Protein AF-A0A484WR60-F1 (afdb_monomer_lite)

Foldseek 3Di:
DFDWDDDVPPDIDTPPDPDPPVVVVVVVVVVVVVVVVVVVVVVVVVVVLVCCCPPVVDCSVVVVVVNDDPPPDD

InterPro domains:
  IPR011577 Cytochrome b561, bacterial/Ni-hydrogenase [PF01292] (9-66)
  IPR016174 Di-haem cytochrome, transmembrane [SSF81342] (7-67)
  IPR052168 Cytochrome b561 superoxide oxidase [PTHR30529] (4-69)

Secondary structure (DSSP, 8-state):
---EEEETTTEEEE--SS-HHHHHHHHHHHHHHHHHHHHHHHHHHHHHHHHIIIII--SHHHHHTT--------

Structure (mmCIF, N/CA/C/O backbone):
data_AF-A0A484WR60-F1
#
_entry.id   AF-A0A484WR60-F1
#
loop_
_atom_site.group_PDB
_atom_site.id
_atom_site.type_symbol
_atom_site.label_atom_id
_atom_site.label_alt_id
_atom_site.label_comp_id
_atom_site.label_asym_id
_atom_site.label_entity_id
_atom_site.label_seq_id
_atom_site.pdbx_PDB_ins_code
_atom_site.Cartn_x
_atom_site.Cartn_y
_atom_site.Cartn_z
_atom_site.occupancy
_atom_site.B_iso_or_equiv
_atom_site.auth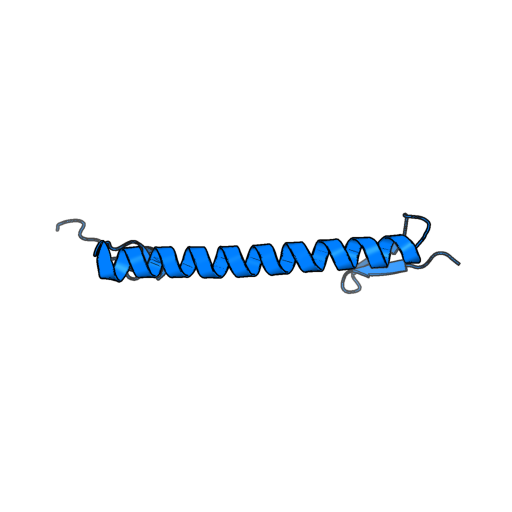_seq_id
_atom_site.auth_comp_id
_atom_site.auth_asym_id
_atom_site.auth_atom_id
_atom_site.pdbx_PDB_model_num
ATOM 1 N N . MET A 1 1 ? 12.873 -4.743 -33.364 1.00 47.06 1 MET A N 1
ATOM 2 C CA . MET A 1 1 ? 11.504 -5.258 -33.144 1.00 47.06 1 MET A CA 1
ATOM 3 C C . MET A 1 1 ? 10.951 -4.512 -31.936 1.00 47.06 1 MET A C 1
ATOM 5 O O . MET A 1 1 ? 11.616 -4.530 -30.911 1.00 47.06 1 MET A O 1
ATOM 9 N N . VAL A 1 2 ? 9.853 -3.758 -32.063 1.00 60.84 2 VAL A N 1
ATOM 10 C CA . VAL A 1 2 ? 9.271 -3.014 -30.926 1.00 60.84 2 VAL A CA 1
ATOM 11 C C . VAL A 1 2 ? 8.428 -3.987 -30.106 1.00 60.84 2 VAL A C 1
ATOM 13 O O . VAL A 1 2 ? 7.512 -4.595 -30.655 1.00 60.84 2 VAL A O 1
ATOM 16 N N . ASN A 1 3 ? 8.743 -4.152 -28.823 1.00 68.88 3 ASN A N 1
ATOM 17 C CA . ASN A 1 3 ? 7.978 -5.013 -27.923 1.00 68.88 3 ASN A CA 1
ATOM 18 C C . ASN A 1 3 ? 6.628 -4.340 -27.583 1.00 68.88 3 ASN A C 1
ATOM 20 O O . ASN A 1 3 ? 6.593 -3.142 -27.297 1.00 68.88 3 ASN A O 1
ATOM 24 N N . ARG A 1 4 ? 5.512 -5.076 -27.641 1.00 74.12 4 ARG A N 1
ATOM 25 C CA . ARG A 1 4 ? 4.153 -4.603 -27.296 1.00 74.12 4 ARG A CA 1
ATOM 26 C C . ARG A 1 4 ? 3.572 -5.513 -26.218 1.00 74.12 4 ARG A C 1
ATOM 28 O O . ARG A 1 4 ? 3.838 -6.711 -26.253 1.00 74.12 4 ARG A O 1
ATOM 35 N N . PHE A 1 5 ? 2.789 -4.970 -25.289 1.00 78.19 5 PHE A N 1
ATOM 36 C CA . PHE A 1 5 ? 2.047 -5.776 -24.315 1.00 78.19 5 PHE A CA 1
ATOM 37 C C . PHE A 1 5 ? 0.551 -5.458 -24.372 1.00 78.19 5 PHE A C 1
ATOM 39 O O . PHE A 1 5 ? 0.154 -4.317 -24.620 1.00 78.19 5 PHE A O 1
ATOM 46 N N . SER A 1 6 ? -0.264 -6.492 -24.159 1.00 86.88 6 SER A N 1
ATOM 47 C CA . SER A 1 6 ? -1.717 -6.431 -24.301 1.00 86.88 6 SER A CA 1
ATOM 48 C C . SER A 1 6 ? -2.385 -6.123 -22.966 1.00 86.88 6 SER A C 1
ATOM 50 O O . SER A 1 6 ? -2.134 -6.796 -21.963 1.00 86.88 6 SER A O 1
ATOM 52 N N . VAL A 1 7 ? -3.259 -5.118 -22.950 1.00 86.81 7 VAL A N 1
ATOM 53 C CA . VAL A 1 7 ? -4.059 -4.770 -21.772 1.00 86.81 7 VAL A CA 1
ATOM 54 C C . VAL A 1 7 ? -5.339 -5.589 -21.811 1.00 86.81 7 VAL A C 1
ATOM 56 O O . VAL A 1 7 ? -6.280 -5.250 -22.526 1.00 86.81 7 VAL A O 1
ATOM 59 N N . PHE A 1 8 ? -5.349 -6.706 -21.079 1.00 88.06 8 PHE A N 1
ATOM 60 C CA . PHE A 1 8 ? -6.496 -7.620 -20.978 1.00 88.06 8 PHE A CA 1
ATOM 61 C C . PHE A 1 8 ? -7.051 -8.116 -22.335 1.00 88.06 8 PHE A C 1
ATOM 63 O O . PHE A 1 8 ? -8.194 -8.558 -22.404 1.00 88.06 8 PHE A O 1
ATOM 70 N N . GLY A 1 9 ? -6.271 -8.042 -23.422 1.00 87.25 9 GLY A N 1
ATOM 71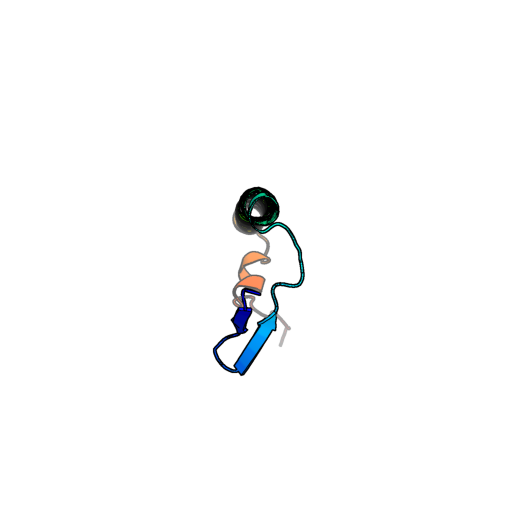 C CA . GLY A 1 9 ? -6.721 -8.389 -24.776 1.00 87.25 9 GLY A CA 1
ATOM 72 C C . GLY A 1 9 ? -7.543 -7.310 -25.490 1.00 87.25 9 GLY A C 1
ATOM 73 O O . GLY A 1 9 ? -7.990 -7.542 -26.608 1.00 87.25 9 GLY A O 1
ATOM 74 N N . TRP A 1 10 ? -7.764 -6.143 -24.878 1.00 93.50 10 TRP A N 1
ATOM 75 C CA . TRP A 1 10 ? -8.592 -5.079 -25.459 1.00 93.50 10 TRP A CA 1
ATOM 76 C C . TRP A 1 10 ? -7.829 -4.195 -26.446 1.00 93.50 10 TRP A C 1
ATOM 78 O O . TRP A 1 10 ? -8.398 -3.767 -27.446 1.00 93.50 10 TRP A O 1
ATOM 88 N N . PHE A 1 11 ? -6.554 -3.915 -26.177 1.00 89.31 11 PHE A N 1
ATOM 89 C CA . PHE A 1 11 ? -5.661 -3.194 -27.084 1.00 89.31 11 PHE A CA 1
ATOM 90 C C . PHE A 1 11 ? -4.195 -3.380 -26.673 1.00 89.31 11 PHE A C 1
ATOM 92 O O . PHE A 1 11 ? -3.892 -3.743 -25.531 1.00 89.31 11 PHE A O 1
ATOM 99 N N . ASP A 1 12 ? -3.285 -3.100 -27.607 1.00 88.75 12 ASP A N 1
ATOM 100 C CA . ASP A 1 12 ? -1.842 -3.204 -27.395 1.00 88.75 12 ASP A CA 1
ATOM 101 C C . ASP A 1 12 ? -1.201 -1.838 -27.180 1.00 88.75 12 ASP A C 1
ATOM 103 O O . ASP A 1 12 ? -1.361 -0.915 -27.986 1.00 88.75 12 ASP A O 1
ATOM 107 N N . VAL A 1 13 ? -0.391 -1.736 -26.128 1.00 83.38 13 VAL A N 1
ATOM 108 C C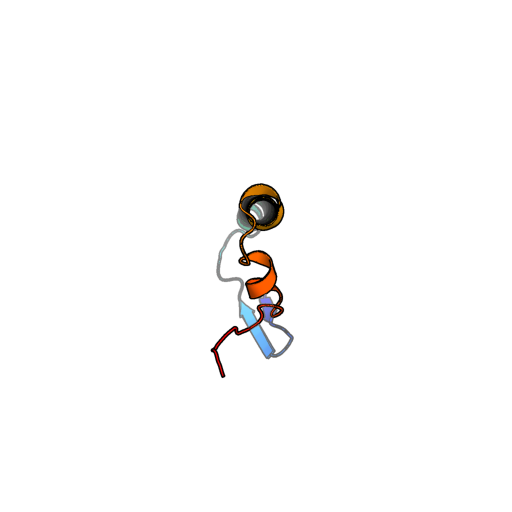A . VAL A 1 13 ? 0.402 -0.541 -25.843 1.00 83.38 13 VAL A CA 1
ATOM 109 C C . VAL A 1 13 ? 1.839 -0.775 -26.325 1.00 83.38 13 VAL A C 1
ATOM 111 O O . VAL A 1 13 ? 2.464 -1.771 -25.943 1.00 83.38 13 VAL A O 1
ATOM 114 N N . PRO A 1 14 ? 2.388 0.095 -27.198 1.00 77.31 14 PRO A N 1
ATOM 115 C CA . PRO A 1 14 ? 3.789 0.009 -27.586 1.00 77.31 14 PRO A CA 1
ATOM 116 C C . PRO A 1 14 ? 4.694 0.338 -26.397 1.00 77.31 14 PRO A C 1
ATOM 118 O O . PRO A 1 14 ? 4.434 1.295 -25.671 1.00 77.31 14 PRO A O 1
ATOM 121 N N . ALA A 1 15 ? 5.778 -0.421 -26.216 1.00 73.75 15 ALA A N 1
ATOM 122 C CA . ALA A 1 15 ? 6.836 -0.048 -25.283 1.00 73.75 15 ALA A CA 1
ATOM 123 C C . ALA A 1 15 ? 7.560 1.194 -25.834 1.00 73.75 15 ALA A C 1
ATOM 125 O O . ALA A 1 15 ? 8.456 1.091 -26.670 1.00 73.75 15 ALA A O 1
ATOM 126 N N . THR A 1 16 ? 7.090 2.376 -25.433 1.00 69.06 16 THR A N 1
ATOM 127 C CA . THR A 1 16 ? 7.534 3.684 -25.945 1.00 69.06 16 THR A CA 1
ATOM 128 C C . THR A 1 16 ? 8.830 4.186 -25.312 1.00 69.06 16 THR A C 1
ATOM 130 O O . THR A 1 16 ? 9.416 5.136 -25.825 1.00 69.06 16 THR A O 1
ATOM 133 N N . LEU A 1 17 ? 9.289 3.566 -24.223 1.00 64.31 17 LEU A N 1
ATOM 134 C CA . LEU A 1 17 ? 10.506 3.946 -23.510 1.00 64.31 17 LEU A CA 1
ATOM 135 C C . LEU A 1 17 ? 11.655 3.013 -23.913 1.00 64.31 17 LEU A C 1
ATOM 137 O O . LEU A 1 17 ? 11.567 1.792 -23.805 1.00 64.31 17 LEU A O 1
ATOM 141 N N . SER A 1 18 ? 12.714 3.611 -24.450 1.00 59.16 18 SER A N 1
ATOM 142 C CA . SER A 1 18 ? 13.935 2.945 -24.899 1.00 59.16 18 SER A CA 1
ATOM 143 C C . SER A 1 18 ? 14.854 2.632 -23.713 1.00 59.16 18 SER A C 1
ATOM 145 O O . SER A 1 18 ? 15.140 3.529 -22.929 1.00 59.16 18 SER A O 1
ATOM 147 N N . ASP A 1 19 ? 15.342 1.386 -23.665 1.00 62.78 19 ASP A N 1
ATOM 148 C CA . ASP A 1 19 ? 16.169 0.737 -22.624 1.00 62.78 19 ASP A CA 1
ATOM 149 C C . ASP A 1 19 ? 15.397 -0.047 -21.538 1.00 62.78 19 ASP A C 1
ATOM 151 O O . ASP A 1 19 ? 15.258 0.353 -20.382 1.00 62.78 19 ASP A O 1
ATOM 155 N N . ALA A 1 20 ? 14.899 -1.223 -21.939 1.00 65.88 20 ALA A N 1
ATOM 156 C CA . ALA A 1 20 ? 14.088 -2.108 -21.102 1.00 65.88 20 ALA A CA 1
ATOM 157 C C . ALA A 1 20 ? 14.828 -2.667 -19.871 1.00 65.88 20 ALA A C 1
ATOM 159 O O . ALA A 1 20 ? 14.170 -3.025 -18.897 1.00 65.88 20 ALA A O 1
ATOM 160 N N . GLY A 1 21 ? 16.166 -2.750 -19.901 1.00 71.38 21 GLY A N 1
ATOM 161 C CA . GLY A 1 21 ? 16.963 -3.297 -18.798 1.00 71.38 21 GLY A CA 1
ATOM 162 C C . GLY A 1 21 ? 16.993 -2.354 -17.598 1.00 71.38 21 GLY A C 1
ATOM 163 O O . GLY A 1 21 ? 16.462 -2.680 -16.538 1.00 71.38 21 GLY A O 1
ATOM 164 N N . ALA A 1 22 ? 17.516 -1.139 -17.796 1.00 77.44 22 ALA A N 1
ATOM 165 C CA . ALA A 1 22 ? 17.568 -0.124 -16.744 1.00 77.44 22 ALA A CA 1
ATOM 166 C C . ALA A 1 22 ? 16.166 0.256 -16.228 1.00 77.44 22 ALA A C 1
ATOM 168 O O . ALA A 1 22 ? 15.986 0.518 -15.036 1.00 77.44 22 ALA A O 1
ATOM 169 N N . GLN A 1 23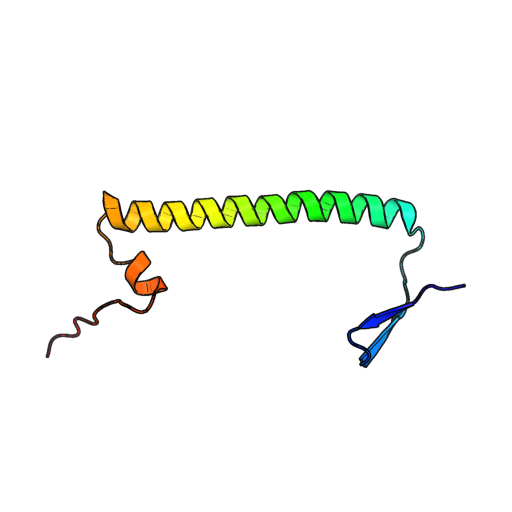 ? 15.151 0.239 -17.104 1.00 79.50 23 GLN A N 1
ATOM 170 C CA . GLN A 1 23 ? 13.765 0.484 -16.712 1.00 79.50 23 GLN A CA 1
ATOM 171 C C . GLN A 1 23 ? 13.206 -0.623 -15.811 1.00 79.50 23 GLN A C 1
ATOM 173 O O . GLN A 1 23 ? 12.532 -0.308 -14.831 1.00 79.50 23 GLN A O 1
ATOM 178 N N . ALA A 1 24 ? 13.454 -1.897 -16.130 1.00 83.25 24 ALA A N 1
ATOM 179 C CA . ALA A 1 24 ? 12.966 -3.014 -15.327 1.00 83.25 24 ALA A CA 1
ATOM 180 C C . ALA A 1 24 ? 13.594 -3.012 -13.927 1.00 83.25 24 ALA A C 1
ATOM 182 O O . ALA A 1 24 ? 12.869 -3.146 -12.940 1.00 83.25 24 ALA A O 1
ATOM 183 N N . ASP A 1 25 ? 14.904 -2.771 -13.835 1.00 87.81 25 ASP A N 1
ATOM 184 C CA . ASP A 1 25 ? 15.617 -2.709 -12.555 1.00 87.81 25 ASP A CA 1
ATOM 185 C C . ASP A 1 25 ? 15.121 -1.540 -11.692 1.00 87.81 25 ASP A C 1
ATOM 187 O O . ASP A 1 25 ? 14.807 -1.714 -10.510 1.00 87.81 25 ASP A O 1
ATOM 191 N N . PHE A 1 26 ? 14.969 -0.350 -12.288 1.00 89.19 26 PHE A N 1
ATOM 192 C CA . PHE A 1 26 ? 14.450 0.822 -11.583 1.00 89.19 26 PHE A CA 1
ATOM 193 C C . PHE A 1 26 ? 12.990 0.641 -11.149 1.00 89.19 26 PHE A C 1
ATOM 195 O O . PHE A 1 26 ? 12.649 0.905 -9.995 1.00 89.19 26 PHE A O 1
ATOM 202 N N . ALA A 1 27 ? 12.121 0.168 -12.048 1.00 89.69 27 ALA A N 1
ATOM 203 C CA . ALA A 1 27 ? 10.714 -0.073 -11.743 1.00 89.69 27 ALA A CA 1
ATOM 204 C C . ALA A 1 27 ? 10.549 -1.155 -10.668 1.00 89.69 27 ALA A C 1
ATOM 206 O O . ALA A 1 27 ? 9.709 -1.003 -9.783 1.00 89.69 27 ALA A O 1
ATOM 207 N N . GLY A 1 28 ? 11.372 -2.207 -10.703 1.00 92.19 28 GLY A N 1
ATOM 208 C CA . GLY A 1 28 ? 11.409 -3.250 -9.682 1.00 92.19 28 GLY A CA 1
ATOM 209 C C . GLY A 1 28 ? 11.812 -2.704 -8.314 1.00 92.19 28 GLY A C 1
ATOM 210 O O . GLY A 1 28 ? 11.103 -2.928 -7.332 1.00 92.19 28 GLY A O 1
ATOM 211 N N . ALA A 1 29 ? 12.897 -1.925 -8.247 1.00 95.75 29 ALA A N 1
ATOM 212 C CA . ALA A 1 29 ? 13.345 -1.293 -7.007 1.00 95.75 29 ALA A CA 1
ATOM 213 C C . ALA A 1 29 ? 12.293 -0.325 -6.440 1.00 95.75 29 ALA A C 1
ATOM 215 O O . ALA A 1 29 ? 11.992 -0.356 -5.245 1.00 95.75 29 ALA A O 1
ATOM 216 N N . LEU A 1 30 ? 11.689 0.505 -7.294 1.00 97.06 30 LEU A N 1
ATOM 217 C CA . LEU A 1 30 ? 10.630 1.427 -6.894 1.00 97.06 30 LEU A CA 1
ATOM 218 C C . LEU A 1 30 ? 9.388 0.673 -6.398 1.00 97.06 30 LEU A C 1
ATOM 220 O O . LEU A 1 30 ? 8.862 0.992 -5.333 1.00 97.06 30 LEU A O 1
ATOM 224 N N . HIS A 1 31 ? 8.938 -0.349 -7.132 1.00 97.25 31 HIS A N 1
ATOM 225 C CA . HIS A 1 31 ? 7.786 -1.162 -6.749 1.00 97.25 31 HIS A CA 1
ATOM 226 C C . HIS A 1 31 ? 8.014 -1.871 -5.413 1.00 97.25 31 HIS A C 1
ATOM 228 O O . HIS A 1 31 ? 7.111 -1.896 -4.583 1.00 97.25 31 HIS A O 1
ATOM 234 N N . PHE A 1 32 ? 9.222 -2.383 -5.167 1.00 97.62 32 PHE A N 1
ATOM 235 C CA . PHE A 1 32 ? 9.585 -3.012 -3.900 1.00 97.62 32 PHE A CA 1
ATOM 236 C C . PHE A 1 32 ? 9.392 -2.064 -2.706 1.00 97.62 32 PHE A C 1
ATOM 238 O O . PHE A 1 32 ? 8.721 -2.417 -1.733 1.00 97.62 32 PHE A O 1
ATOM 245 N N . TRP A 1 33 ? 9.922 -0.841 -2.788 1.00 98.12 33 TRP A N 1
ATOM 246 C CA . TRP A 1 33 ? 9.789 0.142 -1.709 1.00 98.12 33 TRP A CA 1
ATOM 247 C C . TRP A 1 33 ? 8.363 0.673 -1.558 1.00 98.12 33 TRP A C 1
ATOM 249 O O . TRP A 1 33 ? 7.901 0.882 -0.433 1.00 98.12 33 TRP A O 1
ATOM 259 N N . LEU A 1 34 ? 7.634 0.852 -2.662 1.00 98.31 34 LEU A N 1
ATOM 260 C CA . LEU A 1 34 ? 6.224 1.244 -2.627 1.00 98.31 34 LEU A CA 1
ATOM 261 C C . LEU A 1 34 ? 5.351 0.154 -1.999 1.00 98.31 34 LEU A C 1
ATOM 263 O O . LEU A 1 34 ? 4.514 0.460 -1.151 1.00 98.31 34 LEU A O 1
ATOM 267 N N . ALA A 1 35 ? 5.579 -1.112 -2.354 1.00 98.19 35 ALA A N 1
ATOM 268 C CA . ALA A 1 35 ? 4.866 -2.245 -1.777 1.00 98.19 35 ALA A CA 1
ATOM 269 C C . ALA A 1 35 ? 5.075 -2.305 -0.259 1.00 98.19 35 ALA A C 1
ATOM 271 O O . ALA A 1 35 ? 4.105 -2.360 0.497 1.00 98.19 35 ALA A O 1
ATOM 272 N N . TRP A 1 36 ? 6.324 -2.196 0.203 1.00 98.44 36 TRP A N 1
ATOM 273 C CA . TRP A 1 36 ? 6.621 -2.157 1.636 1.00 98.44 36 TRP A CA 1
ATOM 274 C C . TRP A 1 36 ? 6.020 -0.943 2.341 1.00 98.44 36 TRP A C 1
ATOM 276 O O . TRP A 1 36 ? 5.515 -1.075 3.456 1.00 98.44 36 TRP A O 1
ATOM 286 N N . SER A 1 37 ? 6.011 0.218 1.689 1.00 98.38 37 SER A N 1
ATOM 287 C CA . SER A 1 37 ? 5.382 1.425 2.233 1.00 98.38 37 SER A CA 1
ATOM 288 C C . SER A 1 37 ? 3.882 1.212 2.459 1.00 98.38 37 SER A C 1
ATOM 290 O O . SER A 1 37 ? 3.371 1.535 3.529 1.00 98.38 37 SER A O 1
ATOM 292 N N . VAL A 1 38 ? 3.179 0.596 1.501 1.00 98.31 38 VAL A N 1
ATOM 293 C CA . VAL A 1 38 ? 1.755 0.246 1.640 1.00 98.31 38 VAL A CA 1
ATOM 294 C C . VAL A 1 38 ? 1.536 -0.774 2.757 1.00 98.31 38 VAL A C 1
ATOM 296 O O . VAL A 1 38 ? 0.602 -0.611 3.543 1.00 98.31 38 VAL A O 1
ATOM 299 N N . VAL A 1 39 ? 2.396 -1.791 2.879 1.00 98.38 39 VAL A N 1
ATOM 300 C CA . VAL A 1 39 ? 2.317 -2.779 3.970 1.00 98.38 39 VAL A CA 1
ATOM 301 C C . VAL A 1 39 ? 2.456 -2.098 5.332 1.00 98.38 39 VAL A C 1
ATOM 303 O O . VAL A 1 39 ? 1.590 -2.270 6.189 1.00 98.38 39 VAL A O 1
ATOM 306 N N . VAL A 1 40 ? 3.497 -1.283 5.526 1.00 98.44 40 VAL A N 1
ATOM 307 C CA . VAL A 1 40 ? 3.742 -0.576 6.794 1.00 98.44 40 VAL A CA 1
ATOM 308 C C . VAL A 1 40 ? 2.590 0.368 7.127 1.00 98.44 40 VAL A C 1
ATOM 310 O O . VAL A 1 40 ? 2.100 0.354 8.256 1.00 98.44 40 VAL A O 1
ATOM 313 N N . LEU A 1 41 ? 2.109 1.145 6.152 1.00 98.25 41 LEU A N 1
ATOM 314 C CA . LEU A 1 41 ? 0.969 2.041 6.348 1.00 98.25 41 LEU A CA 1
ATOM 315 C C . LEU A 1 41 ? -0.305 1.275 6.713 1.00 98.25 41 LEU A C 1
ATOM 317 O O . LEU A 1 41 ? -1.017 1.696 7.619 1.00 98.25 41 LEU A O 1
ATOM 321 N N . SER A 1 42 ? -0.573 0.139 6.066 1.00 97.88 42 SER A N 1
ATOM 322 C CA . SER A 1 42 ? -1.753 -0.691 6.349 1.00 97.88 42 SER A CA 1
ATOM 323 C C . SER A 1 42 ? -1.707 -1.271 7.761 1.00 97.88 42 SER A C 1
ATOM 325 O O . SER A 1 42 ? -2.698 -1.226 8.489 1.00 97.88 42 SER A O 1
ATOM 327 N N . VAL A 1 43 ? -0.538 -1.767 8.176 1.00 98.19 43 VAL A N 1
ATOM 328 C CA . VAL A 1 43 ? -0.310 -2.294 9.525 1.00 98.19 43 VAL A CA 1
ATOM 329 C C . VAL A 1 43 ? -0.458 -1.187 10.569 1.00 98.19 43 VAL A C 1
ATOM 331 O O . VAL A 1 43 ? -1.189 -1.358 11.542 1.00 98.19 43 VAL A O 1
ATOM 334 N N . MET A 1 44 ? 0.172 -0.029 10.354 1.00 97.81 44 MET A N 1
ATOM 335 C CA . MET A 1 44 ? 0.064 1.126 11.251 1.00 97.81 44 MET A CA 1
ATOM 336 C C . MET A 1 44 ? -1.379 1.627 11.362 1.00 97.81 44 MET A C 1
ATOM 338 O O . MET A 1 44 ? -1.856 1.900 12.461 1.00 97.81 44 MET A O 1
ATOM 342 N N . HIS A 1 45 ? -2.086 1.715 10.239 1.00 95.38 45 HIS A N 1
ATOM 343 C CA . HIS A 1 45 ? -3.489 2.105 10.192 1.00 95.38 45 HIS A CA 1
ATOM 344 C C . HIS A 1 45 ? -4.375 1.131 10.983 1.00 95.38 45 HIS A C 1
ATOM 346 O O . HIS A 1 45 ? -5.164 1.558 11.827 1.00 95.38 45 HIS A O 1
ATOM 352 N N . GLY A 1 46 ? -4.191 -0.178 10.778 1.00 94.31 46 GLY A N 1
ATOM 353 C CA . GLY A 1 46 ? -4.889 -1.215 11.537 1.00 94.31 46 GLY A CA 1
ATOM 354 C C . GLY A 1 46 ? -4.585 -1.141 13.034 1.00 94.31 46 GLY A C 1
ATOM 355 O O . GLY A 1 46 ? -5.504 -1.155 13.852 1.00 94.31 46 GLY A O 1
ATOM 356 N N . PHE A 1 47 ? -3.314 -0.979 13.412 1.00 95.12 47 PHE A N 1
ATOM 357 C CA . PHE A 1 47 ? -2.924 -0.813 14.813 1.00 95.12 47 PHE A CA 1
ATOM 358 C C . PHE A 1 47 ? -3.521 0.436 15.450 1.00 95.12 47 PHE A C 1
ATOM 360 O O . PHE A 1 47 ? -3.950 0.372 16.598 1.00 95.12 47 PHE A O 1
ATOM 367 N N . MET A 1 48 ? -3.588 1.553 14.725 1.00 92.75 48 MET A N 1
ATOM 368 C CA . MET A 1 48 ? -4.241 2.763 15.210 1.00 92.75 48 MET A CA 1
ATOM 369 C C . MET A 1 48 ? -5.724 2.488 15.481 1.00 92.75 48 MET A C 1
ATOM 371 O O . MET A 1 48 ? -6.189 2.757 16.585 1.00 92.75 48 MET A O 1
ATOM 375 N N . ALA A 1 49 ? -6.442 1.843 14.559 1.00 91.06 49 ALA A N 1
ATOM 376 C CA . ALA A 1 49 ? -7.840 1.472 14.781 1.00 91.06 49 ALA A CA 1
ATOM 377 C C . ALA A 1 49 ? -8.029 0.537 15.997 1.00 91.06 49 ALA A C 1
ATOM 379 O O . ALA A 1 49 ? -8.973 0.710 16.769 1.00 91.06 49 ALA A O 1
ATOM 380 N N . LEU A 1 50 ? -7.112 -0.415 16.217 1.00 92.69 50 LEU A N 1
ATOM 381 C CA . LEU A 1 50 ? -7.133 -1.288 17.398 1.00 92.69 50 LEU A CA 1
ATOM 382 C C . LEU A 1 50 ? -6.821 -0.526 18.695 1.00 92.69 50 LEU A C 1
ATOM 384 O O . LEU A 1 50 ? -7.514 -0.724 19.692 1.00 92.69 50 LEU A O 1
ATOM 388 N N . LYS A 1 51 ? -5.823 0.368 18.694 1.00 92.94 51 LYS A N 1
ATOM 389 C CA . LYS A 1 51 ? -5.510 1.253 19.829 1.00 92.94 51 LYS A CA 1
ATOM 390 C C . LYS A 1 51 ? -6.744 2.067 20.215 1.00 92.94 51 LYS A C 1
ATOM 392 O O . LYS A 1 51 ? -7.123 2.068 21.383 1.00 92.94 51 LYS A O 1
ATOM 397 N N . HIS A 1 52 ? -7.364 2.718 19.235 1.00 90.25 52 HIS A N 1
ATOM 398 C CA . HIS A 1 52 ? -8.567 3.523 19.423 1.00 90.25 52 HIS A CA 1
ATOM 399 C C . HIS A 1 52 ? -9.710 2.705 20.032 1.00 90.25 52 HIS A C 1
ATOM 401 O O . HIS A 1 52 ? -10.346 3.126 20.997 1.00 90.25 52 HIS A O 1
ATOM 407 N N . HIS A 1 53 ? -9.895 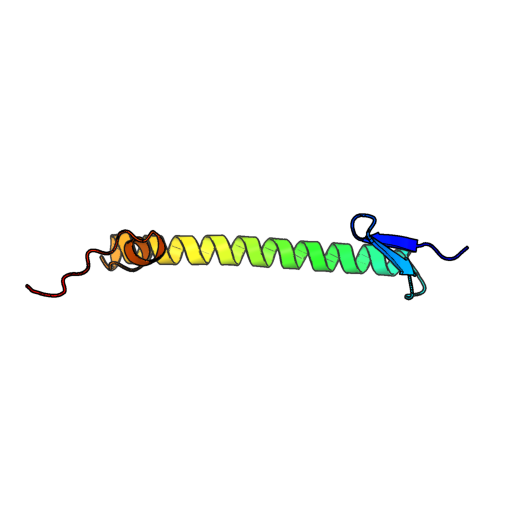1.474 19.560 1.00 88.81 53 HIS A N 1
ATOM 408 C CA . HIS A 1 53 ? -10.942 0.606 20.077 1.00 88.81 53 HIS A CA 1
ATOM 409 C C . HIS A 1 53 ? -10.695 0.123 21.518 1.00 88.81 53 HIS A C 1
ATOM 411 O O . HIS A 1 53 ? -11.614 0.133 22.336 1.00 88.81 53 HIS A O 1
ATOM 417 N N . PHE A 1 54 ? -9.475 -0.311 21.853 1.00 91.62 54 PHE A N 1
ATOM 418 C CA . PHE A 1 54 ? -9.192 -0.921 23.161 1.00 91.62 54 PHE A CA 1
ATOM 419 C C . PHE A 1 54 ? -8.814 0.092 24.251 1.00 91.62 54 PHE A C 1
ATOM 421 O O . PHE A 1 54 ? -9.249 -0.043 25.399 1.00 91.62 54 PHE A O 1
ATOM 428 N N . ILE A 1 55 ? -7.997 1.091 23.911 1.00 91.88 55 ILE A N 1
ATOM 429 C CA . ILE A 1 55 ? -7.489 2.090 24.860 1.00 91.88 55 ILE A CA 1
ATOM 430 C C . ILE A 1 55 ? -8.443 3.277 24.914 1.00 91.88 55 ILE A C 1
ATOM 432 O O . ILE A 1 55 ? -8.977 3.569 25.985 1.00 91.88 55 ILE A O 1
ATOM 436 N N . ASP A 1 56 ? -8.698 3.902 23.762 1.00 88.75 56 ASP A N 1
ATOM 437 C CA . ASP A 1 56 ? -9.504 5.126 23.694 1.00 88.75 56 ASP A CA 1
ATOM 438 C C . ASP A 1 56 ? -11.017 4.830 23.812 1.00 88.75 56 ASP A C 1
ATOM 440 O O . ASP A 1 56 ? -11.801 5.733 24.094 1.00 88.75 56 ASP A O 1
ATOM 444 N N . LYS A 1 57 ? -11.418 3.551 23.679 1.00 87.50 57 LYS A N 1
ATOM 445 C CA . LYS A 1 57 ? -12.803 3.045 23.767 1.00 87.50 57 LYS A CA 1
ATOM 446 C C . LYS A 1 57 ? -13.782 3.785 22.856 1.00 87.50 57 LYS A C 1
ATOM 448 O O . LYS A 1 57 ? -14.953 3.944 23.198 1.00 87.50 57 LYS A O 1
ATOM 453 N N . ASP A 1 58 ? -13.311 4.212 21.691 1.00 85.12 58 ASP A N 1
ATOM 454 C CA . ASP A 1 58 ? -14.159 4.855 20.700 1.00 85.12 58 ASP A CA 1
ATOM 455 C C . ASP A 1 58 ? -14.820 3.838 19.748 1.00 85.12 58 ASP A C 1
ATOM 457 O O . ASP A 1 58 ? -14.492 2.643 19.690 1.00 85.12 58 ASP A O 1
ATOM 461 N N . ASP A 1 59 ? -15.785 4.332 18.976 1.00 85.81 59 ASP A N 1
ATOM 462 C CA . ASP A 1 59 ? -16.497 3.543 17.976 1.00 85.81 59 ASP A CA 1
ATOM 463 C C . ASP A 1 59 ? -15.842 3.603 16.585 1.00 85.81 59 ASP A C 1
ATOM 465 O O . ASP A 1 59 ? -16.447 3.150 15.612 1.00 85.81 59 ASP A O 1
ATOM 469 N N . THR A 1 60 ? -14.609 4.112 16.451 1.00 87.81 60 THR A N 1
ATOM 470 C CA . THR A 1 60 ? -13.933 4.294 15.152 1.00 87.81 60 THR A CA 1
ATOM 471 C C . THR A 1 60 ? -13.872 2.979 14.375 1.00 87.81 60 THR A C 1
ATOM 473 O O . THR A 1 60 ? -14.349 2.902 13.242 1.00 87.81 60 THR A O 1
ATOM 476 N N . LEU A 1 61 ? -13.398 1.899 15.004 1.00 86.94 61 LEU A N 1
ATOM 477 C CA . LEU A 1 61 ? -13.338 0.581 14.364 1.00 86.94 61 LEU A CA 1
ATOM 478 C C . LEU A 1 61 ? -14.736 0.024 14.040 1.00 86.94 61 LEU A C 1
ATOM 480 O O . LEU A 1 61 ? -14.942 -0.565 12.979 1.00 86.94 61 LEU A O 1
ATOM 484 N N . LYS A 1 62 ? -15.729 0.233 14.917 1.00 87.56 62 LYS A N 1
ATOM 485 C CA . LYS A 1 62 ? -17.109 -0.221 14.666 1.00 87.56 62 LYS A CA 1
ATOM 486 C C . LYS A 1 62 ? -17.731 0.510 13.477 1.00 87.56 62 LYS A C 1
ATOM 488 O O . LYS A 1 62 ? -18.442 -0.122 12.701 1.00 87.56 62 LYS A O 1
ATOM 493 N N . ARG A 1 63 ? -17.435 1.800 13.302 1.00 86.19 63 ARG A N 1
ATOM 494 C CA . ARG A 1 63 ? -17.877 2.610 12.158 1.00 86.19 63 ARG A CA 1
ATOM 495 C C . ARG A 1 63 ? -17.265 2.123 10.850 1.00 86.19 63 ARG A C 1
ATOM 497 O O . ARG A 1 63 ? -17.996 1.975 9.879 1.00 86.19 63 ARG A O 1
ATOM 504 N N . MET A 1 64 ? -15.970 1.799 10.838 1.00 89.12 64 MET A N 1
ATOM 505 C CA . MET A 1 64 ? -15.312 1.226 9.653 1.00 89.12 64 MET A CA 1
ATOM 506 C C . MET A 1 64 ? -15.898 -0.137 9.265 1.00 89.12 64 MET A C 1
ATOM 508 O O . MET A 1 64 ? -16.024 -0.440 8.084 1.00 89.12 64 MET A O 1
ATOM 512 N N . LEU A 1 65 ? -16.304 -0.939 10.253 1.00 89.81 65 LEU A N 1
ATOM 513 C CA . LEU A 1 65 ? -16.942 -2.242 10.041 1.00 89.81 65 LEU A CA 1
ATOM 514 C C . LEU A 1 65 ? -18.458 -2.160 9.785 1.00 89.81 65 LEU A C 1
ATOM 516 O O . LEU A 1 65 ? -19.104 -3.201 9.690 1.00 89.81 65 LEU A O 1
ATOM 520 N N . GLY A 1 66 ? -19.049 -0.961 9.729 1.00 84.69 66 GLY A N 1
ATOM 521 C CA . GLY A 1 66 ? -20.493 -0.785 9.531 1.00 84.69 66 GLY A CA 1
ATOM 522 C C . GLY A 1 66 ? -21.367 -1.250 10.706 1.00 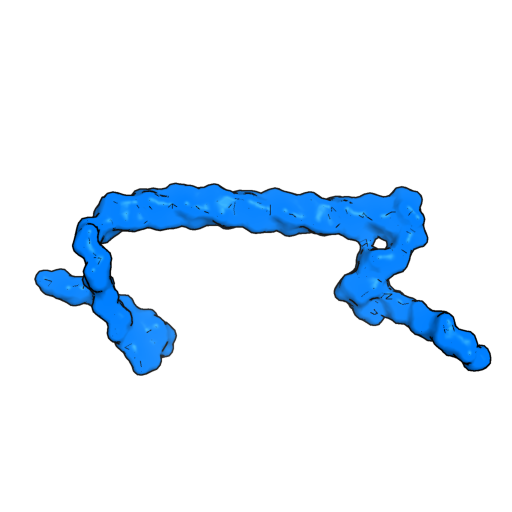84.69 66 GLY A C 1
ATOM 523 O O . GLY A 1 66 ? -22.564 -1.443 10.537 1.00 84.69 66 GLY A O 1
ATOM 524 N N . LYS A 1 67 ? -20.792 -1.430 11.902 1.00 81.25 67 LYS A N 1
ATOM 525 C CA . LYS A 1 67 ? -21.476 -1.890 13.129 1.00 81.25 67 LYS A CA 1
ATOM 526 C C . LYS A 1 67 ? -21.751 -0.766 14.134 1.00 81.25 67 LYS A C 1
ATOM 528 O O . LYS A 1 67 ? -21.976 -1.037 15.312 1.00 81.25 67 LYS A O 1
ATOM 533 N N . SER A 1 68 ? -21.656 0.492 13.713 1.00 73.81 68 SER A N 1
ATOM 534 C CA . SER A 1 68 ? -21.989 1.623 14.580 1.00 73.81 68 SER A CA 1
ATOM 535 C C . SER A 1 68 ? -23.495 1.638 14.812 1.00 73.81 68 SER A C 1
ATOM 537 O O . SER A 1 68 ? -24.255 1.791 13.858 1.00 73.81 68 SER A O 1
ATOM 539 N N . SER A 1 69 ? -23.928 1.495 16.063 1.00 64.06 69 SER A N 1
ATOM 540 C CA . SER A 1 69 ? -25.311 1.762 16.450 1.00 64.06 69 SER A CA 1
ATOM 541 C C . SER A 1 69 ? -25.600 3.232 16.188 1.00 64.06 69 SER A C 1
ATOM 543 O O . SER A 1 69 ? -24.886 4.100 16.697 1.00 64.06 69 SER A O 1
ATOM 545 N N . SER A 1 70 ? -26.609 3.522 15.371 1.00 62.72 70 SER A N 1
ATOM 546 C CA . SER A 1 70 ? -27.103 4.880 15.309 1.00 62.72 70 SER A CA 1
ATOM 547 C C . SER A 1 70 ? -28.054 5.120 16.462 1.00 62.72 70 SER A C 1
ATOM 549 O O . SER A 1 70 ? -29.231 4.774 16.394 1.00 62.72 70 SER A O 1
ATOM 551 N N . ASP A 1 71 ? -27.528 5.712 17.522 1.00 65.44 71 ASP A N 1
ATOM 552 C CA . ASP A 1 71 ? -28.348 6.259 18.594 1.00 65.44 71 ASP A CA 1
ATOM 553 C C . ASP A 1 71 ? -28.891 7.623 18.133 1.00 65.44 71 ASP A C 1
ATOM 555 O O . ASP A 1 71 ? -28.505 8.690 18.607 1.00 65.44 71 ASP A O 1
ATOM 559 N N . TYR A 1 72 ? -29.723 7.599 17.086 1.00 61.94 72 TYR A N 1
ATOM 560 C CA . TYR A 1 72 ? -30.612 8.713 16.783 1.00 61.94 72 TYR A CA 1
ATOM 561 C C . TYR A 1 72 ? -31.839 8.472 17.659 1.00 61.94 72 TYR A C 1
ATOM 563 O O . TYR A 1 72 ? -32.657 7.614 17.336 1.00 61.94 72 TYR A O 1
ATOM 571 N N . GLY A 1 73 ? -31.896 9.152 18.805 1.00 57.31 73 GLY A N 1
ATOM 572 C CA . GLY A 1 73 ? -32.971 9.000 19.780 1.00 57.31 73 GLY A CA 1
ATOM 573 C C . GLY A 1 73 ? -34.353 9.054 19.126 1.00 57.31 73 GLY A C 1
ATOM 574 O O . GLY A 1 73 ? -34.713 10.056 18.502 1.00 57.31 73 GLY A O 1
ATOM 575 N N . VAL A 1 74 ? -35.096 7.962 19.296 1.00 51.91 74 VAL A N 1
ATOM 576 C CA . VAL A 1 74 ? -36.555 7.891 19.186 1.00 51.91 74 VAL A CA 1
ATOM 577 C C . VAL A 1 74 ? -37.080 7.472 20.546 1.00 51.91 74 VAL A C 1
ATOM 579 O O . VAL A 1 74 ? -36.473 6.545 21.129 1.00 51.91 74 VAL A O 1
#

Organism: Escherichia coli (NCBI:txid562)

Radius of gyration: 22.64 Å; chains: 1; bounding box: 54×17×58 Å

Sequence (74 aa):
MVNRFSVFGWFDVPATLSDAGAQADFAGALHFWLAWSVVVLSVMHGFMALKHHFIDKDDTLKRMLGKSSSDYGV

pLDDT: mean 84.28, std 13.03, range [47.06, 98.44]